Protein AF-A0A9X3RPD9-F1 (afdb_monomer)

Solvent-accessible surface area (backbone atoms only — not comparable to full-atom values): 4069 Å² total; per-residue (Å²): 92,70,52,39,49,74,72,67,51,49,70,78,44,78,54,96,94,47,72,41,70,64,71,94,81,74,51,56,69,60,52,25,55,36,49,27,57,68,52,82,94,48,68,91,59,92,58,77,56,84,81,78,86,70,98,61,95,74,87,130

Sequence (60 aa):
MHQVDRAGHRIVMHVHDEIVVETATASVDEICKLLATVPDWAAGLPLAADGYECEFYRKD

Structure (mmCIF, N/CA/C/O backbone):
data_AF-A0A9X3RPD9-F1
#
_entry.id   AF-A0A9X3RPD9-F1
#
loop_
_atom_site.group_PDB
_atom_site.id
_atom_site.type_symbol
_atom_site.label_atom_id
_atom_site.label_alt_id
_atom_site.label_comp_id
_atom_site.label_asym_id
_atom_site.label_entity_id
_atom_site.label_seq_id
_atom_site.pdbx_PDB_ins_code
_atom_site.Cartn_x
_atom_site.Cartn_y
_atom_site.Cartn_z
_atom_site.occupancy
_atom_site.B_iso_or_equiv
_atom_site.auth_seq_id
_atom_site.auth_comp_id
_atom_site.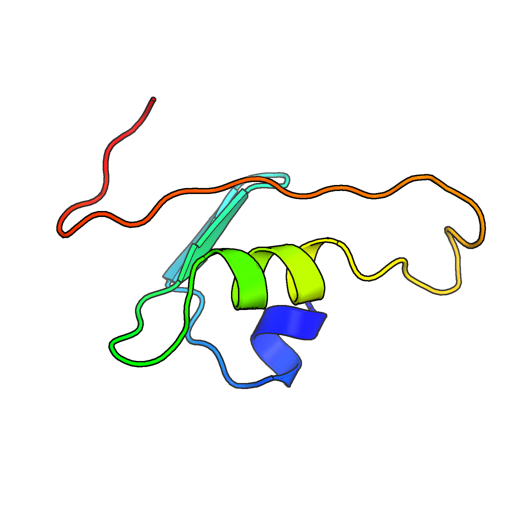auth_asym_id
_atom_site.auth_atom_id
_atom_site.pdbx_PDB_model_num
ATOM 1 N N . MET A 1 1 ? -4.667 -6.406 0.801 1.00 84.75 1 MET A N 1
ATOM 2 C CA . MET A 1 1 ? -4.284 -7.418 -0.214 1.00 84.75 1 MET A CA 1
ATOM 3 C C . MET A 1 1 ? -5.395 -7.717 -1.226 1.00 84.75 1 MET A C 1
ATOM 5 O O . MET A 1 1 ? -5.161 -7.561 -2.413 1.00 84.75 1 MET A O 1
ATOM 9 N N . HIS A 1 2 ? -6.609 -8.099 -0.804 1.00 89.12 2 HIS A N 1
ATOM 10 C CA . HIS A 1 2 ? -7.645 -8.595 -1.727 1.00 89.12 2 HIS A CA 1
ATOM 11 C C . HIS A 1 2 ? -8.088 -7.597 -2.802 1.00 89.12 2 HIS A C 1
ATOM 13 O O . HIS A 1 2 ? -8.372 -8.003 -3.920 1.00 89.12 2 HIS A O 1
ATOM 19 N N . GLN A 1 3 ? -8.147 -6.301 -2.486 1.00 93.88 3 GLN A N 1
ATOM 20 C CA . GLN A 1 3 ? -8.543 -5.291 -3.474 1.00 93.88 3 GLN A CA 1
ATOM 21 C C . GLN A 1 3 ? -7.461 -5.053 -4.532 1.00 93.88 3 GLN A C 1
ATOM 23 O O . GLN A 1 3 ? -7.789 -4.817 -5.687 1.00 93.88 3 GLN A O 1
ATOM 28 N N . VAL A 1 4 ? -6.186 -5.191 -4.157 1.00 95.50 4 VAL A N 1
ATOM 29 C CA . VAL A 1 4 ? -5.044 -5.097 -5.079 1.00 95.50 4 VAL A CA 1
ATOM 30 C C . VAL A 1 4 ? -5.071 -6.261 -6.077 1.00 95.50 4 VAL A C 1
ATOM 32 O O . VAL A 1 4 ? -4.959 -6.045 -7.279 1.00 95.50 4 VAL A O 1
ATOM 35 N N . ASP A 1 5 ? -5.318 -7.480 -5.589 1.00 94.06 5 ASP A N 1
ATOM 36 C CA . ASP A 1 5 ? -5.488 -8.673 -6.432 1.00 94.06 5 ASP A CA 1
ATOM 37 C C . ASP A 1 5 ? -6.723 -8.563 -7.350 1.00 94.06 5 ASP A C 1
ATOM 39 O O . ASP A 1 5 ? -6.630 -8.772 -8.557 1.00 94.06 5 ASP A O 1
ATOM 43 N N . ARG A 1 6 ? -7.873 -8.121 -6.816 1.00 94.75 6 ARG A N 1
ATOM 44 C CA . ARG A 1 6 ? -9.106 -7.904 -7.603 1.00 94.75 6 ARG A CA 1
ATOM 45 C C . ARG A 1 6 ? -8.972 -6.814 -8.666 1.00 94.75 6 ARG A C 1
ATOM 47 O O . ARG A 1 6 ? -9.668 -6.888 -9.675 1.00 94.75 6 ARG A O 1
ATOM 54 N N . ALA A 1 7 ? -8.110 -5.823 -8.447 1.00 94.94 7 ALA A N 1
ATOM 55 C CA . ALA A 1 7 ? -7.777 -4.801 -9.437 1.00 94.94 7 ALA A CA 1
ATOM 56 C C . ALA A 1 7 ? -6.840 -5.322 -10.548 1.00 94.94 7 ALA A C 1
ATOM 58 O O . ALA A 1 7 ? -6.593 -4.615 -11.520 1.00 94.94 7 ALA A O 1
ATOM 59 N N . GLY A 1 8 ? -6.359 -6.567 -10.445 1.00 95.25 8 GLY A N 1
ATOM 60 C CA . GLY A 1 8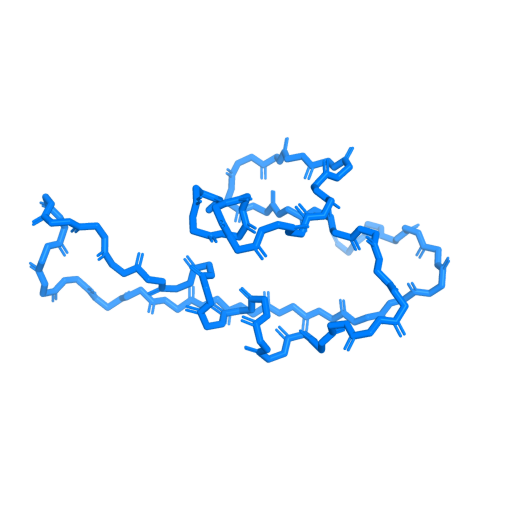 ? -5.531 -7.219 -11.458 1.00 95.25 8 GLY A CA 1
ATOM 61 C C . GLY A 1 8 ? -4.032 -6.967 -11.303 1.00 95.25 8 GLY A C 1
ATOM 62 O O . GLY A 1 8 ? -3.269 -7.266 -12.222 1.00 95.25 8 GLY A O 1
ATOM 63 N N . HIS A 1 9 ? -3.584 -6.428 -10.166 1.00 96.31 9 HIS A N 1
ATOM 64 C CA . HIS A 1 9 ? -2.158 -6.240 -9.916 1.00 96.31 9 HIS A CA 1
ATOM 65 C C . HIS A 1 9 ? -1.479 -7.559 -9.546 1.00 96.31 9 HIS A C 1
ATOM 67 O O . HIS A 1 9 ? -1.991 -8.355 -8.757 1.00 96.31 9 HIS A O 1
ATOM 73 N N . ARG A 1 10 ? -0.271 -7.772 -10.075 1.00 96.00 10 ARG A N 1
ATOM 74 C CA . ARG A 1 10 ? 0.513 -8.975 -9.803 1.00 96.00 10 ARG A CA 1
ATOM 75 C C . ARG A 1 10 ? 1.224 -8.865 -8.453 1.00 96.00 10 ARG A C 1
ATOM 77 O O . ARG A 1 10 ? 2.308 -8.292 -8.360 1.00 96.00 10 ARG A O 1
ATOM 84 N N . ILE A 1 11 ? 0.637 -9.457 -7.418 1.00 96.06 11 ILE A N 1
ATOM 85 C CA . ILE A 1 11 ? 1.280 -9.605 -6.106 1.00 96.06 11 ILE A CA 1
ATOM 86 C C . ILE A 1 11 ? 2.304 -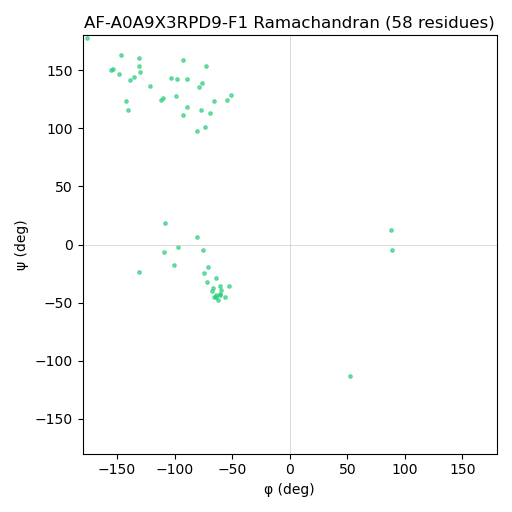10.747 -6.191 1.00 96.06 11 ILE A C 1
ATOM 88 O O . ILE A 1 11 ? 1.938 -11.899 -6.417 1.00 96.06 11 ILE A O 1
ATOM 92 N N . VAL A 1 12 ? 3.589 -10.431 -6.025 1.00 95.62 12 VAL A N 1
ATOM 93 C CA . VAL A 1 12 ? 4.696 -11.408 -6.086 1.00 95.62 12 VAL A CA 1
ATOM 94 C C . VAL A 1 12 ? 5.191 -11.837 -4.706 1.00 95.62 12 VAL A C 1
ATOM 96 O O . VAL A 1 12 ? 5.824 -12.882 -4.578 1.00 95.62 12 VAL A O 1
ATOM 99 N N . MET A 1 13 ? 4.871 -11.066 -3.665 1.00 94.31 13 MET A N 1
ATOM 100 C CA . MET A 1 13 ? 5.143 -11.415 -2.273 1.00 94.31 13 MET A CA 1
ATOM 101 C C . MET A 1 13 ? 4.061 -10.840 -1.361 1.00 94.31 13 MET A C 1
ATOM 103 O O . MET A 1 13 ? 3.531 -9.760 -1.620 1.00 94.31 13 MET A O 1
ATOM 107 N N . HIS A 1 14 ? 3.755 -11.556 -0.284 1.00 94.44 14 HIS A N 1
ATOM 108 C CA . HIS A 1 14 ? 2.845 -11.115 0.764 1.00 94.44 14 HIS A CA 1
ATOM 109 C C . HIS A 1 14 ? 3.382 -11.574 2.121 1.00 94.44 14 HIS A C 1
ATOM 111 O O . HIS A 1 14 ? 3.614 -12.770 2.316 1.00 94.44 14 HIS A O 1
ATOM 117 N N . VAL A 1 15 ? 3.590 -10.629 3.036 1.00 93.00 15 VAL A N 1
ATOM 118 C CA . VAL A 1 15 ? 4.116 -10.869 4.383 1.00 93.00 15 VAL A CA 1
ATOM 119 C C . VAL A 1 15 ? 3.360 -9.964 5.351 1.00 93.00 15 VAL A C 1
ATOM 121 O O . VAL A 1 15 ? 3.476 -8.752 5.268 1.00 93.00 15 VAL A O 1
ATOM 124 N N . HIS A 1 16 ? 2.601 -10.547 6.282 1.00 92.06 16 HIS A N 1
ATOM 125 C CA . HIS A 1 16 ? 1.765 -9.797 7.230 1.00 92.06 16 HIS A CA 1
ATOM 126 C C . HIS A 1 16 ? 0.834 -8.781 6.539 1.00 92.06 16 HIS A C 1
ATOM 128 O O . HIS A 1 16 ? -0.109 -9.189 5.868 1.00 92.06 16 HIS A O 1
ATOM 134 N N . ASP A 1 17 ? 1.057 -7.489 6.743 1.00 90.38 17 ASP A N 1
ATOM 135 C CA . ASP A 1 17 ? 0.339 -6.357 6.160 1.00 90.38 17 ASP A CA 1
ATOM 136 C C . ASP A 1 17 ? 1.048 -5.755 4.933 1.00 90.38 17 ASP A C 1
ATOM 138 O O . ASP A 1 17 ? 0.494 -4.881 4.264 1.00 90.38 17 ASP A O 1
ATOM 142 N N . GLU A 1 18 ? 2.219 -6.280 4.573 1.00 93.81 18 GLU A N 1
ATOM 143 C CA . GLU A 1 18 ? 3.025 -5.844 3.439 1.00 93.81 18 GLU A CA 1
ATOM 144 C C . GLU A 1 18 ? 2.804 -6.722 2.201 1.00 93.81 18 GLU A C 1
ATOM 146 O O . GLU A 1 18 ? 2.687 -7.954 2.258 1.00 93.81 18 GLU A O 1
ATOM 151 N N . ILE A 1 19 ? 2.803 -6.078 1.035 1.00 95.38 19 ILE A N 1
ATOM 152 C CA . ILE A 1 19 ? 2.786 -6.743 -0.268 1.00 95.38 19 ILE A CA 1
ATOM 153 C C . ILE A 1 19 ? 3.877 -6.172 -1.167 1.00 95.38 19 ILE A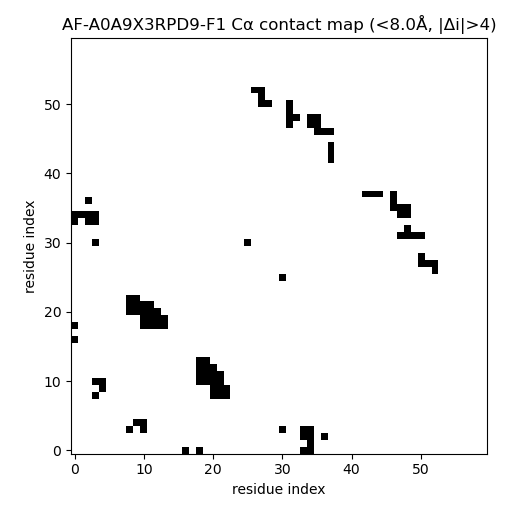 C 1
ATOM 155 O O . ILE A 1 19 ? 4.170 -4.981 -1.121 1.00 95.38 19 ILE A O 1
ATOM 159 N N . VAL A 1 20 ? 4.423 -7.013 -2.042 1.00 95.38 20 VAL A N 1
ATOM 160 C CA . VAL A 1 20 ? 5.254 -6.566 -3.166 1.00 95.38 20 VAL A CA 1
ATOM 161 C C . VAL A 1 20 ? 4.487 -6.805 -4.450 1.00 95.38 20 VAL A C 1
ATOM 163 O O . VAL A 1 20 ? 4.024 -7.919 -4.715 1.00 95.38 20 VAL A O 1
ATOM 166 N N . VAL A 1 21 ? 4.355 -5.745 -5.239 1.00 96.38 21 VAL A N 1
ATOM 167 C CA . VAL A 1 21 ? 3.660 -5.751 -6.522 1.00 96.38 21 VAL A CA 1
ATOM 168 C C . VAL A 1 21 ? 4.684 -5.539 -7.627 1.00 96.38 21 VAL A C 1
ATOM 170 O O . VAL A 1 21 ? 5.415 -4.554 -7.617 1.00 96.38 21 VAL A O 1
ATOM 173 N N . GLU A 1 22 ? 4.724 -6.457 -8.588 1.00 95.38 22 GLU A N 1
ATOM 174 C CA . GLU A 1 22 ? 5.510 -6.274 -9.808 1.00 95.38 22 GLU A CA 1
ATOM 175 C C . GLU A 1 22 ? 4.633 -5.576 -10.851 1.00 95.38 22 GLU A C 1
ATOM 177 O O . GLU A 1 22 ? 3.579 -6.087 -11.239 1.00 95.38 22 GLU A O 1
ATOM 182 N N . THR A 1 23 ? 5.039 -4.384 -11.286 1.00 94.19 23 THR A N 1
ATOM 183 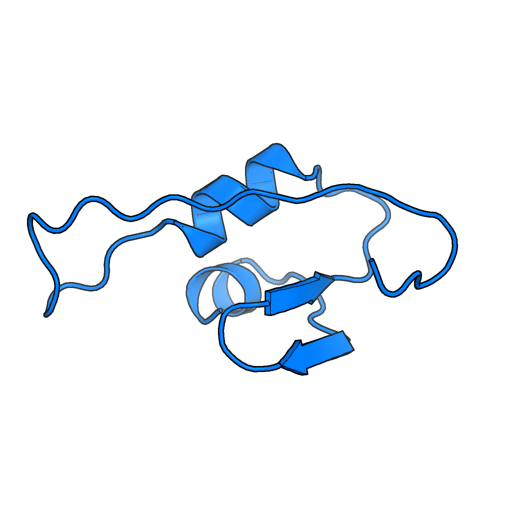C CA . THR A 1 23 ? 4.244 -3.553 -12.194 1.00 94.19 23 THR A CA 1
ATOM 184 C C . THR A 1 23 ? 5.128 -2.592 -12.983 1.00 94.19 23 THR A C 1
ATOM 186 O O . THR A 1 23 ? 6.168 -2.159 -12.501 1.00 94.19 23 THR A O 1
ATOM 189 N N . ALA A 1 24 ? 4.699 -2.257 -14.201 1.00 93.19 24 ALA A N 1
ATOM 190 C CA . ALA A 1 24 ? 5.310 -1.212 -15.028 1.00 93.19 24 ALA A CA 1
ATOM 191 C C . ALA A 1 24 ? 4.417 0.035 -15.152 1.00 93.19 24 ALA A C 1
ATOM 193 O O . ALA A 1 24 ? 4.807 1.016 -15.780 1.00 93.19 24 ALA A O 1
ATOM 194 N N . THR A 1 25 ? 3.192 -0.025 -14.624 1.00 92.81 25 THR A N 1
ATOM 195 C CA . THR A 1 25 ? 2.139 0.961 -14.911 1.00 92.81 25 THR A CA 1
ATOM 196 C C . THR A 1 25 ? 1.445 1.500 -13.670 1.00 92.81 25 THR A C 1
ATOM 198 O O . THR A 1 25 ? 0.861 2.575 -13.746 1.00 92.81 25 THR A O 1
ATOM 201 N N . ALA A 1 26 ? 1.464 0.761 -12.559 1.00 94.81 26 ALA A N 1
ATOM 202 C CA . ALA A 1 26 ? 0.790 1.173 -11.333 1.00 94.81 26 ALA A CA 1
ATOM 203 C C . ALA A 1 26 ? 1.728 2.006 -10.460 1.00 94.81 26 ALA A C 1
ATOM 205 O O . ALA A 1 26 ? 2.921 1.718 -10.371 1.00 94.81 26 ALA A O 1
ATOM 206 N N . SER A 1 27 ? 1.169 3.019 -9.807 1.00 96.06 27 SER A N 1
ATOM 207 C CA . SER A 1 27 ? 1.905 3.870 -8.868 1.00 96.06 27 SER A CA 1
ATOM 208 C C . SER A 1 27 ? 1.783 3.360 -7.432 1.00 96.06 27 SER A C 1
ATOM 210 O O . SER A 1 27 ? 0.820 2.675 -7.086 1.00 96.06 27 SER A O 1
ATOM 212 N N . VAL A 1 28 ? 2.720 3.748 -6.564 1.00 96.00 28 VAL A N 1
ATOM 213 C CA . VAL A 1 28 ? 2.655 3.439 -5.125 1.00 96.00 28 VAL A CA 1
ATOM 214 C C . VAL A 1 28 ? 1.348 3.944 -4.503 1.00 96.00 28 VAL A C 1
ATOM 216 O O . VAL A 1 28 ? 0.676 3.190 -3.809 1.00 96.00 28 VAL A O 1
ATOM 219 N N . ASP A 1 29 ? 0.938 5.179 -4.806 1.00 97.00 29 ASP A N 1
ATOM 220 C CA . ASP A 1 29 ? -0.296 5.786 -4.281 1.00 97.00 29 ASP A CA 1
ATOM 221 C C . ASP A 1 29 ? -1.559 4.992 -4.667 1.00 97.00 29 ASP A C 1
ATOM 223 O O . ASP A 1 29 ? -2.454 4.793 -3.845 1.00 97.00 29 ASP A O 1
ATOM 227 N N . GLU A 1 30 ? -1.619 4.475 -5.896 1.00 96.50 30 GLU A 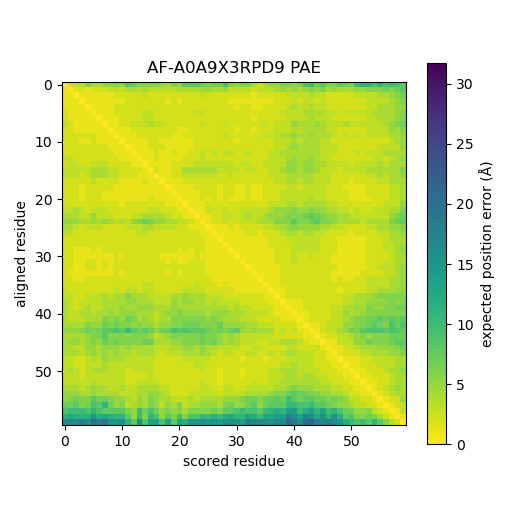N 1
ATOM 228 C CA . GLU A 1 30 ? -2.705 3.598 -6.349 1.00 96.50 30 GLU A CA 1
ATOM 229 C C . GLU A 1 30 ? -2.765 2.302 -5.530 1.00 96.50 30 GLU A C 1
ATOM 231 O O . GLU A 1 30 ? -3.830 1.932 -5.022 1.00 96.50 30 GLU A O 1
ATOM 236 N N . ILE A 1 31 ? -1.618 1.641 -5.344 1.00 97.06 31 ILE A N 1
ATOM 237 C CA . ILE A 1 31 ? -1.530 0.410 -4.552 1.00 97.06 31 ILE A CA 1
ATOM 238 C C . ILE A 1 31 ? -1.879 0.682 -3.086 1.00 97.06 31 ILE A C 1
ATOM 240 O O . ILE A 1 31 ? -2.661 -0.072 -2.505 1.00 97.06 31 ILE A O 1
ATOM 244 N N . CYS A 1 32 ? -1.380 1.771 -2.498 1.00 96.75 32 CYS A N 1
ATOM 245 C CA . CYS A 1 32 ? -1.693 2.173 -1.129 1.00 96.75 32 CYS A CA 1
ATOM 246 C C . CYS A 1 32 ? -3.194 2.437 -0.946 1.00 96.75 32 CYS A C 1
ATOM 248 O O . CYS A 1 32 ? -3.778 1.956 0.022 1.00 96.75 32 CYS A O 1
ATOM 250 N N . LYS A 1 33 ? -3.866 3.109 -1.891 1.00 96.50 33 LYS A N 1
ATOM 251 C CA . LYS A 1 33 ? -5.327 3.323 -1.845 1.00 96.50 33 LYS A CA 1
ATOM 252 C C . LYS A 1 33 ? -6.113 2.012 -1.854 1.00 96.50 33 LYS A C 1
ATOM 254 O O . LYS A 1 33 ? -7.057 1.844 -1.080 1.00 96.50 33 LYS A O 1
ATOM 259 N N . LEU A 1 34 ? -5.717 1.065 -2.702 1.00 96.06 34 LEU A N 1
ATOM 260 C CA . LEU A 1 34 ? -6.336 -0.261 -2.747 1.00 96.06 34 LEU A CA 1
ATOM 261 C C . LEU A 1 34 ? -6.046 -1.060 -1.471 1.00 96.06 34 LEU A C 1
ATOM 263 O O . LEU A 1 34 ? -6.930 -1.740 -0.945 1.00 96.06 34 LEU A O 1
ATOM 267 N N . LEU A 1 35 ? -4.825 -0.970 -0.941 1.00 95.12 35 LEU A N 1
ATOM 268 C CA . LEU A 1 35 ? -4.428 -1.646 0.291 1.00 95.12 35 LEU A CA 1
ATOM 269 C C . LEU A 1 35 ? -5.172 -1.089 1.513 1.00 95.12 35 LEU A C 1
ATOM 271 O O . LEU A 1 35 ? -5.592 -1.869 2.364 1.00 95.12 35 LEU A O 1
ATOM 275 N N . ALA A 1 36 ? -5.412 0.223 1.540 1.00 95.19 36 ALA A N 1
ATOM 276 C CA . ALA A 1 36 ? -6.140 0.938 2.584 1.00 95.19 36 ALA A CA 1
ATOM 277 C C . ALA A 1 36 ? -7.674 0.846 2.461 1.00 95.19 36 ALA A C 1
ATOM 279 O O . ALA A 1 36 ? -8.403 1.494 3.214 1.00 95.19 36 ALA A O 1
ATOM 280 N N . THR A 1 37 ? -8.203 0.040 1.535 1.00 94.31 37 THR A N 1
ATOM 281 C CA . THR A 1 37 ? -9.652 -0.166 1.429 1.00 94.31 37 THR A CA 1
ATOM 282 C C . THR A 1 37 ? -10.171 -0.958 2.631 1.00 94.31 37 THR A C 1
ATOM 284 O O . THR A 1 37 ? -9.881 -2.147 2.787 1.00 94.31 37 THR A O 1
ATOM 287 N N . VAL A 1 38 ? -10.975 -0.291 3.461 1.00 92.94 38 VAL A N 1
ATOM 288 C CA . VAL A 1 38 ? -11.583 -0.861 4.668 1.00 92.94 38 VAL A CA 1
ATOM 289 C C . VAL A 1 38 ? -12.587 -1.959 4.288 1.00 92.94 38 VAL A C 1
ATOM 291 O O . VAL A 1 38 ? -13.520 -1.690 3.531 1.00 92.94 38 VAL A O 1
ATOM 294 N N . PRO A 1 39 ? -12.430 -3.196 4.791 1.00 90.81 39 PRO A N 1
ATOM 295 C CA . PRO A 1 39 ? -13.421 -4.244 4.584 1.00 90.81 39 PRO A CA 1
ATOM 296 C C . PRO A 1 39 ? -14.679 -3.993 5.429 1.00 90.81 39 PRO A C 1
ATOM 298 O O . PRO A 1 39 ? -14.598 -3.407 6.507 1.00 90.81 39 PRO A O 1
ATOM 301 N N . ASP A 1 40 ? -15.830 -4.510 4.986 1.00 91.81 40 ASP A N 1
ATOM 302 C CA . ASP A 1 40 ? -17.140 -4.270 5.622 1.00 91.81 40 ASP A CA 1
ATOM 303 C C . ASP A 1 40 ? -17.164 -4.575 7.131 1.00 91.81 40 ASP A C 1
ATOM 305 O O . ASP A 1 40 ? -17.805 -3.869 7.907 1.00 91.81 40 ASP A O 1
ATOM 309 N N . TRP A 1 41 ? -16.433 -5.604 7.572 1.00 92.75 41 TRP A N 1
ATOM 310 C CA . TRP A 1 41 ? -16.360 -5.996 8.985 1.00 92.75 41 TRP A CA 1
ATOM 311 C C . TRP A 1 41 ? -15.568 -5.012 9.864 1.00 92.75 41 TRP A C 1
ATOM 313 O O . TRP A 1 41 ? -15.717 -5.029 11.083 1.00 92.75 41 TRP A O 1
ATOM 323 N N . ALA A 1 42 ? -14.733 -4.167 9.259 1.00 90.94 42 ALA A N 1
ATOM 324 C CA . ALA A 1 42 ? -13.869 -3.188 9.916 1.00 90.94 42 ALA A CA 1
ATOM 325 C C . ALA A 1 42 ? -14.362 -1.746 9.707 1.00 90.94 42 ALA A C 1
ATOM 327 O O . ALA A 1 42 ? -13.589 -0.796 9.854 1.00 90.94 42 ALA A O 1
ATOM 328 N N . ALA A 1 43 ? -15.632 -1.572 9.326 1.00 91.94 43 ALA A N 1
ATOM 329 C CA . ALA A 1 43 ? -16.208 -0.268 9.030 1.00 91.94 43 ALA A CA 1
ATOM 330 C C . ALA A 1 43 ? -15.948 0.744 10.162 1.00 91.94 43 ALA A C 1
ATOM 332 O O . ALA A 1 43 ? -16.230 0.488 11.332 1.00 91.94 43 ALA A O 1
ATOM 333 N N . GLY A 1 44 ? -15.414 1.910 9.795 1.00 90.38 44 GLY A N 1
ATOM 334 C CA . GLY A 1 44 ? -15.095 2.992 10.730 1.00 90.38 44 GLY A CA 1
ATOM 335 C C . GLY A 1 44 ? -13.696 2.934 11.350 1.00 90.38 44 GLY A C 1
ATOM 336 O O . GLY A 1 44 ? -13.319 3.884 12.035 1.00 90.38 44 GLY A O 1
ATOM 337 N N . LEU A 1 45 ? -12.904 1.885 11.100 1.00 91.31 45 LEU A N 1
ATOM 338 C CA . LEU A 1 45 ? -11.500 1.868 11.509 1.00 91.31 45 LEU A CA 1
ATOM 339 C C . LEU A 1 45 ? -10.635 2.696 10.543 1.00 91.31 45 LEU A C 1
ATOM 341 O O . LEU A 1 45 ? -10.791 2.570 9.325 1.00 91.31 45 LEU A O 1
ATOM 345 N N . PRO A 1 46 ? -9.710 3.529 11.058 1.00 90.06 46 PRO A N 1
ATOM 346 C CA . PRO A 1 46 ? -8.785 4.272 10.217 1.00 90.06 46 PRO A CA 1
ATOM 347 C C . PRO A 1 46 ? -7.730 3.312 9.658 1.00 90.06 46 PRO A C 1
ATOM 349 O O . PRO A 1 46 ? -6.793 2.935 10.358 1.00 90.06 46 PRO A O 1
ATOM 352 N N . LEU A 1 47 ? -7.899 2.906 8.399 1.00 92.50 47 LEU A N 1
ATOM 353 C CA . LEU A 1 47 ? -6.915 2.112 7.673 1.00 92.50 47 LEU A CA 1
ATOM 354 C C . LEU A 1 47 ? -6.080 3.031 6.780 1.00 92.50 47 LEU A C 1
ATOM 356 O O . LEU A 1 47 ? -6.619 3.821 6.006 1.00 92.50 47 LEU A O 1
ATOM 360 N N . ALA A 1 48 ? -4.765 2.920 6.904 1.00 93.75 48 ALA A N 1
ATOM 361 C CA . ALA A 1 48 ? -3.799 3.633 6.086 1.00 93.75 48 ALA A CA 1
ATOM 362 C C . ALA A 1 48 ? -2.769 2.636 5.558 1.00 93.75 48 ALA A C 1
ATOM 364 O O . ALA A 1 48 ? -2.534 1.594 6.169 1.00 93.75 48 ALA A O 1
ATOM 365 N N . ALA A 1 49 ? -2.174 2.967 4.422 1.00 95.00 49 ALA A N 1
ATOM 366 C CA . ALA A 1 49 ? -1.094 2.214 3.816 1.00 95.00 49 ALA A CA 1
ATOM 367 C C . ALA A 1 49 ? -0.022 3.201 3.367 1.00 95.00 49 ALA A C 1
ATOM 369 O O . ALA A 1 49 ? -0.348 4.296 2.908 1.00 95.00 49 ALA A O 1
ATOM 370 N N . ASP A 1 50 ? 1.229 2.784 3.480 1.00 95.50 50 ASP A N 1
ATOM 371 C CA . ASP A 1 50 ? 2.389 3.508 2.979 1.00 95.50 50 ASP A CA 1
ATOM 372 C C . ASP A 1 50 ? 3.264 2.538 2.182 1.00 95.50 50 ASP A C 1
ATOM 374 O O . ASP A 1 50 ? 3.117 1.318 2.299 1.00 95.50 50 ASP A O 1
ATOM 378 N N . GLY A 1 51 ? 4.128 3.068 1.328 1.00 94.06 51 GLY A N 1
ATOM 379 C CA . GLY A 1 51 ? 4.964 2.253 0.464 1.00 94.06 51 GLY A CA 1
ATOM 380 C C . GLY A 1 51 ? 5.947 3.068 -0.358 1.00 94.06 51 GLY A C 1
ATOM 381 O O . GLY A 1 51 ? 5.970 4.296 -0.330 1.00 94.06 51 GLY A O 1
ATOM 382 N N . TYR A 1 52 ? 6.767 2.362 -1.127 1.00 94.56 52 TYR A N 1
ATOM 383 C CA . TYR A 1 52 ? 7.745 2.963 -2.023 1.00 94.56 52 TYR A CA 1
ATOM 384 C C . TYR A 1 52 ? 7.933 2.105 -3.275 1.00 94.56 52 TYR A C 1
ATOM 386 O O . TYR A 1 52 ? 7.580 0.925 -3.305 1.00 94.56 52 TYR A O 1
ATOM 394 N N . GLU A 1 53 ? 8.516 2.703 -4.313 1.00 94.19 53 GLU A N 1
ATOM 395 C CA . GLU A 1 53 ? 8.918 2.005 -5.532 1.00 94.19 53 GLU A CA 1
ATOM 396 C C . GLU A 1 53 ? 10.429 1.771 -5.555 1.00 94.19 53 GLU A C 1
ATOM 398 O O . GLU A 1 53 ? 11.233 2.580 -5.080 1.00 94.19 53 GLU A O 1
ATOM 403 N N . CYS A 1 54 ? 10.833 0.626 -6.091 1.00 92.25 54 CYS A N 1
ATOM 404 C CA . CYS A 1 54 ? 12.233 0.273 -6.247 1.00 92.25 54 CYS A CA 1
ATOM 405 C C . CYS A 1 54 ? 12.417 -0.698 -7.414 1.00 92.25 54 CYS A C 1
ATOM 407 O O . CYS A 1 54 ? 11.534 -1.494 -7.718 1.00 92.25 54 CYS A O 1
ATOM 409 N N . GLU A 1 55 ? 13.586 -0.650 -8.054 1.00 91.19 55 GLU A N 1
ATOM 410 C CA . GLU A 1 55 ? 13.931 -1.580 -9.141 1.00 91.19 55 GLU A CA 1
ATOM 411 C C . GLU A 1 55 ? 14.267 -2.989 -8.628 1.00 91.19 55 GLU A C 1
ATOM 413 O O . GLU A 1 55 ? 14.143 -3.972 -9.355 1.00 91.19 55 GLU A O 1
ATOM 418 N N . PHE A 1 56 ? 14.696 -3.095 -7.369 1.00 87.81 56 PHE A N 1
ATOM 419 C CA . PHE A 1 56 ? 15.074 -4.349 -6.728 1.00 87.81 56 PHE A CA 1
ATOM 420 C C . PHE A 1 56 ? 14.540 -4.373 -5.306 1.00 87.81 56 PHE A C 1
ATOM 422 O O . PHE A 1 56 ? 14.613 -3.357 -4.612 1.00 87.81 56 PHE A O 1
ATOM 429 N N . TYR A 1 57 ? 14.076 -5.546 -4.867 1.00 82.94 57 TYR A N 1
ATOM 430 C CA . TYR A 1 57 ? 13.608 -5.742 -3.501 1.00 82.94 57 TYR A CA 1
ATOM 431 C C . TYR A 1 57 ? 14.684 -5.319 -2.498 1.00 82.94 57 TYR A C 1
ATOM 433 O O . TYR A 1 57 ? 15.813 -5.818 -2.521 1.00 82.94 57 TYR A O 1
ATOM 441 N N . ARG A 1 58 ? 14.308 -4.412 -1.602 1.00 80.81 58 ARG A N 1
ATOM 442 C CA . ARG A 1 58 ? 15.105 -4.004 -0.453 1.00 80.81 58 ARG A CA 1
ATOM 443 C C . ARG A 1 58 ? 14.286 -4.293 0.789 1.00 80.81 58 ARG A C 1
ATOM 445 O O . ARG A 1 58 ? 13.085 -4.059 0.818 1.00 80.81 58 ARG A O 1
ATOM 452 N N . LYS A 1 59 ? 14.942 -4.857 1.794 1.00 69.06 59 LYS A N 1
ATOM 453 C CA . LYS A 1 59 ? 14.349 -4.973 3.115 1.00 69.06 59 LYS A CA 1
ATOM 454 C C . LYS A 1 59 ? 14.794 -3.744 3.896 1.00 69.06 59 LYS A C 1
ATOM 456 O O . LYS A 1 59 ? 15.992 -3.633 4.159 1.00 69.06 59 LYS A O 1
ATOM 461 N N . ASP A 1 60 ? 13.854 -2.860 4.195 1.00 61.69 60 ASP A N 1
ATOM 462 C CA . ASP A 1 60 ? 14.033 -1.824 5.215 1.00 61.69 60 ASP A CA 1
ATOM 463 C C . ASP A 1 60 ? 13.699 -2.377 6.614 1.00 61.69 60 ASP A C 1
ATOM 465 O O . ASP A 1 60 ? 12.98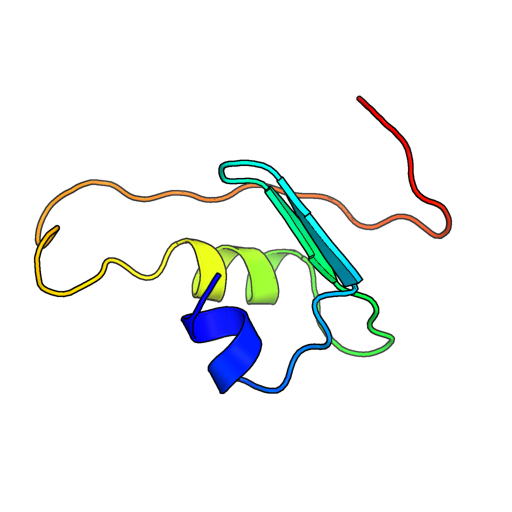4 -3.409 6.701 1.00 61.69 6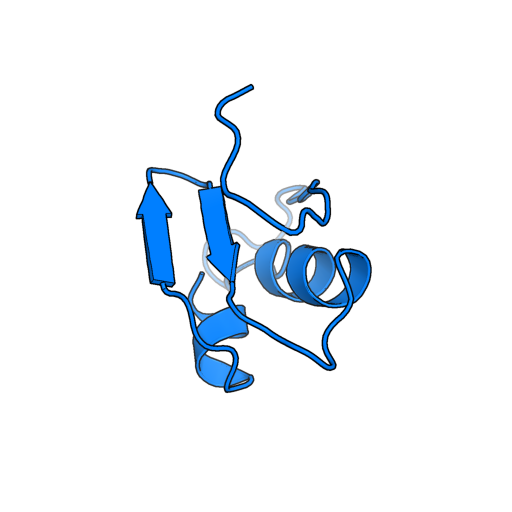0 ASP A O 1
#

InterPro domains:
  IPR043502 DNA/RNA polymerase superfamily [SSF56672] (3-58)

Organism: NCBI:txid2913501

Foldseek 3Di:
DVQCVVVVWAFPDDDDLDTDTDDDPDDQVNSQVSSQDQDPVRPPDRGGGGDDDDPDDDDD

Secondary structure (DSSP, 8-state):
-HHHHHTT-EEEEEETTEEEEE-SS--HHHHHHHHT---GGGTT----------SS----

pLDDT: mean 92.44, std 5.99, range [61.69, 97.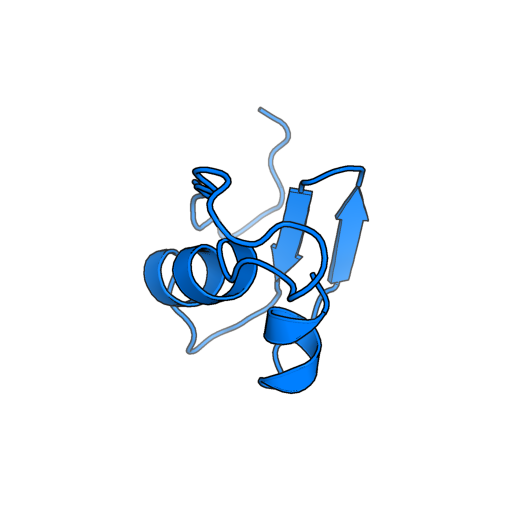06]

Nearest PDB structures (foldseek):
  3fry-assembly1_B  TM=6.249E-01  e=9.844E-01  Archaeoglobus fulgidus

Mean predicted aligned error: 3.29 Å

Radius of gyration: 11.77 Å; Cα contacts (8 Å, |Δi|>4): 55; chains: 1; bounding box: 32×17×26 Å